Protein AF-A0A7J8D2T9-F1 (afdb_monomer_lite)

Radius of gyration: 20.29 Å; chains: 1; bounding box: 51×35×65 Å

pLDDT: mean 80.66, std 12.6, range [43.19, 97.12]

Sequence (177 aa):
MNWEDAEMKLKGKPDGSFLVRDSSDPRYILSLSFRSQGITHHTRMEHYRGTFSLWCHPKFEDRCQSVVEFIKRAIMHSKNGKFLYFLRSRVPGLPPTPVQLLYPVSRFSNVKSLQHLCRFRIRQLVRIDHIPDLPLPKPLISYIRKFYYYDPQEEVYLSLKEAQLISKQKQEVEPST

Foldseek 3Di:
DDVVVQQVLCQPPDFLEKEKDQDPDPVAGIKIWGHHPNDIDIFTWDADPQWTDRDCPVVDPLTDNDPVRNLVVQQVCLVVVHARDFADDPDPPDDTHGGHNHHYDDPPVDPFDPLLVVLVVCCVVDPLVCLVVDPDDPVSSVVSNPDGSDDVVRVVVSVVVVVVVVVVVVVVPDDDD

Organism: Molossus molossus (NCBI:txid27622)

Secondary structure (DSSP, 8-state):
--HHHHHHHHTTPPTTEEEEEE-SSTT-SEEEEEEETTEEEEEEEEEETTEEES---TT----BSSHHHHHHHHHHHHHTT--SEEEPPSSTTPPPEEE---EE--GGGSPPPHHHHHHHHHHHHS-GGGGGGSSS-HHHHHHHH-S-S--HHHHHHHHHHHHHHHHHHHHHHS---

InterPro domains:
  IPR000980 SH2 domain [PF00017] (4-49)
  IPR000980 SH2 domain [PS50001] (1-105)
  IPR000980 SH2 domain [SM00252] (1-80)
  IPR001496 SOCS box domain [PF07525] (110-144)
  IPR001496 SOCS box domain [PS50225] (100-150)
  IPR001496 SOCS box domain [SM00253] (105-148)
  IPR001496 SOCS box domain [SM00969] (111-147)
  IPR035866 SOCS7, SH2 domain [cd10388] (1-85)
  IPR036036 SOCS box-like domain superfamily [SSF158235] (111-151)
  IPR036860 SH2 domain superfamily [G3DSA:3.30.505.10] (1-160)
  IPR036860 SH2 domain superfamily [SSF55550] (1-107)
  IPR037346 SOCS7, SOCS box domain [cd03741] (109-157)

Structure (mmCIF, N/CA/C/O backbone):
data_AF-A0A7J8D2T9-F1
#
_entry.id   AF-A0A7J8D2T9-F1
#
loop_
_atom_site.group_PDB
_atom_site.id
_atom_site.type_symbol
_atom_site.label_atom_id
_atom_site.label_alt_id
_atom_site.label_comp_id
_atom_site.label_asym_id
_atom_site.label_entity_id
_atom_site.label_seq_id
_atom_site.pdbx_PDB_ins_code
_atom_site.Cartn_x
_atom_site.Cartn_y
_atom_site.Cartn_z
_atom_site.occupancy
_atom_site.B_iso_or_equiv
_atom_site.auth_seq_id
_atom_site.auth_comp_id
_atom_site.auth_asym_id
_atom_site.auth_atom_id
_atom_site.pdbx_PDB_model_num
ATOM 1 N N . MET A 1 1 ? 3.029 6.408 -4.054 1.00 79.62 1 MET A N 1
ATOM 2 C CA . MET A 1 1 ? 1.773 7.082 -3.669 1.00 79.62 1 MET A CA 1
ATOM 3 C C . MET A 1 1 ? 2.062 7.781 -2.366 1.00 79.62 1 MET A C 1
ATOM 5 O O . MET A 1 1 ? 2.534 7.105 -1.454 1.00 79.62 1 MET A O 1
ATOM 9 N N . ASN A 1 2 ? 1.900 9.101 -2.303 1.00 85.62 2 ASN A N 1
ATOM 10 C CA . ASN A 1 2 ? 2.133 9.830 -1.057 1.00 85.62 2 ASN A CA 1
ATOM 11 C C . ASN A 1 2 ? 0.924 9.654 -0.108 1.00 85.62 2 ASN A C 1
ATOM 13 O O . ASN A 1 2 ? 0.012 8.868 -0.379 1.00 85.62 2 ASN A O 1
ATOM 17 N N . TRP A 1 3 ? 0.962 10.288 1.063 1.00 86.75 3 TRP A N 1
ATOM 18 C CA . TRP A 1 3 ? -0.115 10.150 2.046 1.00 86.75 3 TRP A CA 1
ATOM 19 C C . TRP A 1 3 ? -1.379 10.924 1.633 1.00 86.75 3 TRP A C 1
ATOM 21 O O . TRP A 1 3 ? -2.468 10.389 1.808 1.00 86.75 3 TRP A O 1
ATOM 31 N N . GLU A 1 4 ? -1.235 12.082 0.983 1.00 90.50 4 GLU A N 1
ATOM 32 C CA . GLU A 1 4 ? -2.338 12.899 0.445 1.00 90.50 4 GLU A CA 1
ATOM 33 C C . GLU A 1 4 ? -3.151 12.139 -0.619 1.00 90.50 4 GLU A C 1
ATOM 35 O O . GLU A 1 4 ? -4.376 12.051 -0.536 1.00 90.50 4 GLU A O 1
ATOM 40 N N . ASP A 1 5 ? -2.475 11.490 -1.575 1.00 87.88 5 ASP A N 1
ATOM 41 C CA . ASP A 1 5 ? -3.091 10.619 -2.584 1.00 87.88 5 ASP A CA 1
ATOM 42 C C . ASP A 1 5 ? -3.925 9.509 -1.927 1.00 87.88 5 ASP A C 1
ATOM 44 O O . ASP A 1 5 ? -5.008 9.147 -2.396 1.00 87.88 5 ASP A O 1
ATOM 48 N N . ALA A 1 6 ? -3.411 8.940 -0.833 1.00 91.31 6 ALA A N 1
ATOM 49 C CA . ALA A 1 6 ? -4.094 7.884 -0.102 1.00 91.31 6 ALA A CA 1
ATOM 50 C C . ALA A 1 6 ? -5.345 8.404 0.614 1.00 91.31 6 ALA A C 1
ATOM 52 O O . ALA A 1 6 ? -6.372 7.723 0.602 1.00 91.31 6 ALA A O 1
ATOM 53 N N . GLU A 1 7 ? -5.285 9.601 1.201 1.00 93.00 7 GLU A N 1
ATOM 54 C CA . GLU A 1 7 ? -6.455 10.257 1.785 1.00 93.00 7 GLU A CA 1
ATOM 55 C C . GLU A 1 7 ? -7.527 10.524 0.732 1.00 93.00 7 GLU A C 1
ATOM 57 O O . GLU A 1 7 ? -8.692 10.199 0.965 1.00 93.00 7 GLU A O 1
ATOM 62 N N . MET A 1 8 ? -7.143 11.020 -0.448 1.00 90.56 8 MET A N 1
ATOM 63 C CA . MET A 1 8 ? -8.072 11.229 -1.561 1.00 90.56 8 MET A CA 1
ATOM 64 C C . MET A 1 8 ? -8.744 9.924 -1.998 1.00 90.56 8 MET A C 1
ATOM 66 O O . MET A 1 8 ? -9.964 9.887 -2.139 1.00 90.56 8 MET A O 1
ATOM 70 N N . LYS A 1 9 ? -7.987 8.827 -2.151 1.00 89.25 9 LYS A N 1
ATOM 71 C CA . LYS A 1 9 ? -8.542 7.517 -2.553 1.00 89.25 9 LYS A CA 1
ATOM 72 C C . LYS A 1 9 ? -9.449 6.879 -1.497 1.00 89.25 9 LYS A C 1
ATOM 74 O O . LYS A 1 9 ? -10.339 6.102 -1.847 1.00 89.25 9 LYS A O 1
ATOM 79 N N . LEU A 1 10 ? -9.226 7.181 -0.218 1.00 92.31 10 LEU A N 1
ATOM 80 C CA . LEU A 1 10 ? -10.032 6.685 0.901 1.00 92.31 10 LEU A CA 1
ATOM 81 C C . LEU A 1 10 ? -11.181 7.629 1.280 1.00 92.31 10 LEU A C 1
ATOM 83 O O . LEU A 1 10 ? -12.049 7.256 2.075 1.00 92.31 10 LEU A O 1
ATOM 87 N N . LYS A 1 11 ? -11.229 8.840 0.719 1.00 92.38 11 LYS A N 1
ATOM 88 C CA . LYS A 1 11 ? -12.311 9.796 0.954 1.00 92.38 11 LYS A CA 1
ATOM 89 C C . LYS A 1 11 ? -13.642 9.219 0.467 1.00 92.38 11 LYS A C 1
ATOM 91 O O . LYS A 1 11 ? -13.743 8.699 -0.639 1.00 92.38 11 LYS A O 1
ATOM 96 N N . GLY A 1 12 ? -14.666 9.286 1.319 1.00 89.88 12 GLY A N 1
ATOM 97 C CA . GLY A 1 12 ? -16.013 8.790 1.006 1.00 89.88 12 GLY A CA 1
ATOM 98 C C . GLY A 1 12 ? -16.158 7.263 0.965 1.00 89.88 12 GLY A C 1
ATOM 99 O O . GLY A 1 12 ? -17.249 6.767 0.700 1.00 89.88 12 GLY A O 1
ATOM 100 N N . LYS A 1 13 ? -15.092 6.498 1.233 1.00 92.94 13 LYS A N 1
ATOM 101 C CA . LYS A 1 13 ? -15.173 5.041 1.403 1.00 92.94 13 LYS A CA 1
ATOM 102 C C . LYS A 1 13 ? -15.730 4.692 2.796 1.00 92.94 13 LYS A C 1
ATOM 104 O O . LYS A 1 13 ? -15.654 5.531 3.692 1.00 92.94 13 LYS A O 1
ATOM 109 N N . PRO A 1 14 ? -16.291 3.490 3.013 1.00 94.06 14 PRO A N 1
ATOM 110 C CA . PRO A 1 14 ? -16.738 3.077 4.342 1.00 94.06 14 PRO A CA 1
ATOM 111 C C . PRO A 1 14 ? -15.561 2.889 5.307 1.00 94.06 14 PRO A C 1
ATOM 113 O O . PRO A 1 14 ? -14.428 2.626 4.885 1.00 94.06 14 PRO A O 1
ATOM 116 N N . ASP A 1 15 ? -15.837 2.984 6.605 1.00 91.75 15 ASP A N 1
ATOM 117 C CA . ASP A 1 15 ? -14.865 2.646 7.644 1.00 91.75 15 ASP A CA 1
ATOM 118 C C . ASP A 1 15 ? -14.386 1.196 7.492 1.00 91.75 15 ASP A C 1
ATOM 120 O O . ASP A 1 15 ? -15.123 0.300 7.080 1.00 91.75 15 ASP A O 1
ATOM 124 N N . GLY A 1 16 ? -13.102 0.983 7.757 1.00 90.75 16 GLY A N 1
ATOM 125 C CA . GLY A 1 16 ? -12.399 -0.260 7.472 1.00 90.75 16 GLY A CA 1
ATOM 126 C C . GLY A 1 16 ? -11.898 -0.394 6.035 1.00 90.75 16 GLY A C 1
ATOM 127 O O . GLY A 1 16 ? -11.306 -1.420 5.696 1.00 90.75 16 GLY A 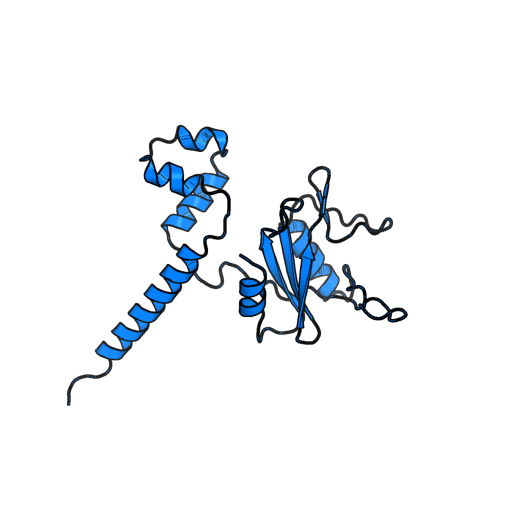O 1
ATOM 128 N N . SER A 1 17 ? -12.083 0.625 5.189 1.00 94.06 17 SER A N 1
ATOM 129 C CA . SER A 1 17 ? -11.413 0.696 3.886 1.00 94.06 17 SER A CA 1
ATOM 130 C C . SER A 1 17 ? -9.934 1.000 4.045 1.00 94.06 17 SER A C 1
ATOM 132 O O . SER A 1 17 ? -9.568 1.882 4.820 1.00 94.06 17 SER A O 1
ATOM 134 N N . PHE A 1 18 ? -9.071 0.307 3.306 1.00 93.25 18 PHE A N 1
ATOM 135 C CA . PHE A 1 18 ? -7.625 0.472 3.448 1.00 93.25 18 PHE A CA 1
ATOM 136 C C . PHE A 1 18 ? -6.851 0.213 2.159 1.00 93.25 18 PHE A C 1
ATOM 138 O O . PHE A 1 18 ? -7.320 -0.477 1.260 1.00 93.25 18 PHE A O 1
ATOM 145 N N . LEU A 1 19 ? -5.629 0.731 2.090 1.00 92.25 19 LEU A N 1
ATOM 146 C CA . LEU A 1 19 ? -4.664 0.463 1.030 1.00 92.25 19 LEU A CA 1
ATOM 147 C C . LEU A 1 19 ? -3.244 0.382 1.590 1.00 92.25 19 LEU A C 1
ATOM 149 O O . LEU A 1 19 ? -2.916 1.004 2.603 1.00 92.25 19 LEU A O 1
ATOM 153 N N . VAL A 1 20 ? -2.390 -0.368 0.899 1.00 90.81 20 VAL A N 1
ATOM 154 C CA . VAL A 1 20 ? -0.948 -0.413 1.163 1.00 90.81 20 VAL A CA 1
ATOM 155 C C . VAL A 1 20 ? -0.234 0.405 0.097 1.00 90.81 20 VAL A C 1
ATOM 157 O O . VAL A 1 20 ? -0.532 0.291 -1.093 1.00 90.81 20 VAL A O 1
ATOM 160 N N . ARG A 1 21 ? 0.711 1.235 0.530 1.00 90.56 21 ARG A N 1
ATOM 161 C CA . ARG A 1 21 ? 1.517 2.109 -0.325 1.00 90.56 21 ARG A CA 1
ATOM 162 C C . ARG A 1 21 ? 2.980 2.080 0.093 1.00 90.56 21 ARG A C 1
ATOM 164 O O . ARG A 1 21 ? 3.299 1.680 1.211 1.00 90.56 21 ARG A O 1
ATOM 171 N N . ASP A 1 22 ? 3.847 2.559 -0.790 1.00 88.81 22 ASP A N 1
ATOM 172 C CA . ASP A 1 22 ? 5.241 2.834 -0.445 1.00 88.81 22 ASP A CA 1
ATOM 173 C C . ASP A 1 22 ? 5.306 3.853 0.710 1.00 88.81 22 ASP A C 1
ATOM 175 O O . ASP A 1 22 ? 4.498 4.791 0.794 1.00 88.81 22 ASP A O 1
ATOM 179 N N . SER A 1 23 ? 6.245 3.643 1.630 1.00 89.06 23 SER A N 1
ATOM 180 C CA . SER A 1 23 ? 6.502 4.578 2.724 1.00 89.06 23 SER A CA 1
ATOM 181 C C . SER A 1 23 ? 7.217 5.826 2.209 1.00 89.06 23 SER A C 1
ATOM 183 O O . SER A 1 23 ? 8.107 5.748 1.368 1.00 89.06 23 SER A O 1
ATOM 185 N N . SER A 1 24 ? 6.853 6.984 2.757 1.00 87.06 24 SER A N 1
ATOM 186 C CA . SER A 1 24 ? 7.585 8.238 2.532 1.00 87.06 24 SER A CA 1
ATOM 187 C C . SER A 1 24 ? 8.802 8.384 3.458 1.00 87.06 24 SER A C 1
ATOM 189 O O . SER A 1 24 ? 9.640 9.245 3.227 1.00 87.06 24 SER A O 1
ATOM 191 N N . ASP A 1 25 ? 8.894 7.572 4.518 1.00 85.62 25 ASP A N 1
ATOM 192 C CA . ASP A 1 25 ? 10.058 7.520 5.411 1.00 85.62 25 ASP A CA 1
ATOM 193 C C . ASP A 1 25 ? 11.055 6.477 4.884 1.00 85.62 25 ASP A C 1
ATOM 195 O O . ASP A 1 25 ? 10.647 5.322 4.721 1.00 85.62 25 ASP A O 1
ATOM 199 N N . PRO A 1 26 ? 12.333 6.841 4.661 1.00 83.81 26 PRO A N 1
ATOM 200 C CA . PRO A 1 26 ? 13.336 5.954 4.069 1.00 83.81 26 PRO A CA 1
ATOM 201 C C . PRO A 1 26 ? 13.681 4.736 4.937 1.00 83.81 26 PRO A C 1
ATOM 203 O O . PRO A 1 26 ? 14.258 3.775 4.436 1.00 83.81 26 PRO A O 1
ATOM 206 N N . ARG A 1 27 ? 13.330 4.742 6.229 1.00 86.25 27 ARG A N 1
ATOM 207 C CA . ARG A 1 27 ? 13.566 3.609 7.143 1.00 86.25 27 ARG A CA 1
ATOM 208 C C . ARG A 1 27 ? 12.554 2.478 6.977 1.00 86.25 27 ARG A C 1
ATOM 210 O O . ARG A 1 27 ? 12.760 1.395 7.514 1.00 86.25 27 ARG A O 1
ATOM 217 N N . TYR A 1 28 ? 11.455 2.729 6.272 1.00 86.00 28 TYR A N 1
ATOM 218 C CA . TYR A 1 28 ? 10.365 1.777 6.096 1.00 86.00 28 TYR A CA 1
ATOM 219 C C . TYR A 1 28 ? 10.104 1.568 4.611 1.00 86.00 28 TYR A C 1
ATOM 221 O O . TYR A 1 28 ? 10.210 2.493 3.816 1.00 86.00 28 TYR A O 1
ATOM 229 N N . ILE A 1 29 ? 9.722 0.350 4.231 1.00 86.38 29 ILE A N 1
ATOM 230 C CA . ILE A 1 29 ? 9.421 0.027 2.829 1.00 86.38 29 ILE A CA 1
ATOM 231 C C . ILE A 1 29 ? 7.967 0.397 2.513 1.00 86.38 29 ILE A C 1
ATOM 233 O O . ILE A 1 29 ? 7.672 0.995 1.481 1.00 86.38 29 ILE A O 1
ATOM 237 N N . LEU A 1 30 ? 7.047 0.070 3.425 1.00 89.50 30 LEU A N 1
ATOM 238 C CA . LEU A 1 30 ? 5.608 0.152 3.194 1.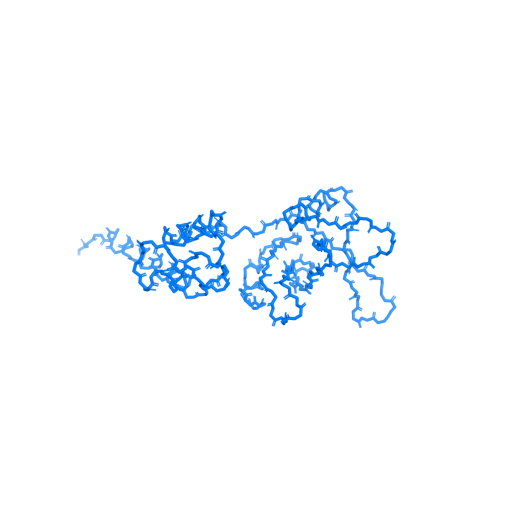00 89.50 30 LEU A CA 1
ATOM 239 C C . LEU A 1 30 ? 4.886 0.896 4.314 1.00 89.50 30 LEU A C 1
ATOM 241 O O . LEU A 1 30 ? 5.319 0.953 5.466 1.00 89.50 30 LEU A O 1
ATOM 245 N N . SER A 1 31 ? 3.744 1.465 3.962 1.00 90.94 31 SER A N 1
ATOM 246 C CA . SER A 1 31 ? 2.790 2.074 4.877 1.00 90.94 31 SER A CA 1
ATOM 247 C C . SER A 1 31 ? 1.382 1.584 4.567 1.00 90.94 31 SER A C 1
ATOM 249 O O . SER A 1 31 ? 0.987 1.451 3.407 1.00 90.94 31 SER A O 1
ATOM 251 N N . LEU A 1 32 ? 0.609 1.362 5.621 1.00 90.81 32 LEU A N 1
ATOM 252 C CA . LEU A 1 32 ? -0.812 1.070 5.566 1.00 90.81 32 LEU A CA 1
ATOM 253 C C . LEU A 1 32 ? -1.585 2.370 5.804 1.00 90.81 32 LEU A C 1
ATOM 255 O O . LEU A 1 32 ? -1.341 3.073 6.782 1.00 90.81 32 LEU A O 1
ATOM 259 N N . SER A 1 33 ? -2.506 2.697 4.903 1.00 92.44 33 SER A N 1
ATOM 260 C CA . SER A 1 33 ? -3.449 3.808 5.067 1.00 92.44 33 SER A CA 1
ATOM 261 C C . SER A 1 33 ? -4.857 3.244 5.138 1.00 92.44 33 SER A C 1
ATOM 263 O O . SER A 1 33 ? -5.209 2.406 4.310 1.00 92.44 33 SER A O 1
ATOM 265 N N . PHE A 1 34 ? -5.652 3.660 6.114 1.00 92.38 34 PHE A N 1
ATOM 266 C CA . PHE A 1 34 ? -6.976 3.088 6.346 1.00 92.38 34 PHE A CA 1
ATOM 267 C C . PHE A 1 34 ? -7.940 4.114 6.926 1.00 92.38 34 PHE A C 1
ATOM 269 O O . PHE A 1 34 ? -7.523 5.086 7.549 1.00 92.38 34 PHE A O 1
ATOM 276 N N . ARG A 1 35 ? -9.235 3.892 6.723 1.00 92.88 35 ARG A N 1
ATOM 277 C CA . ARG A 1 35 ? -10.305 4.760 7.203 1.00 92.88 35 ARG A CA 1
ATOM 278 C C . ARG A 1 35 ? -10.934 4.186 8.467 1.00 92.88 35 ARG A C 1
ATOM 280 O O . ARG A 1 35 ? -11.271 3.005 8.501 1.00 92.88 35 ARG A O 1
ATOM 287 N N . SER A 1 36 ? -11.089 5.016 9.487 1.00 88.75 36 SER A N 1
ATOM 288 C CA . SER A 1 36 ? -11.726 4.668 10.755 1.00 88.75 36 SER A CA 1
ATOM 289 C C . SER A 1 36 ? -12.387 5.910 11.339 1.00 88.75 36 SER A C 1
ATOM 291 O O . SER A 1 36 ? -11.761 6.965 11.386 1.00 88.75 36 SER A O 1
ATOM 293 N N . GLN A 1 37 ? -13.634 5.792 11.796 1.00 87.56 37 GLN A N 1
ATOM 294 C CA . GLN A 1 37 ? -14.416 6.895 12.361 1.00 87.56 37 GLN A CA 1
ATOM 295 C C . GLN A 1 37 ? -14.492 8.104 11.413 1.00 87.56 37 GLN A C 1
ATOM 297 O O . GLN A 1 37 ? -14.389 9.255 11.829 1.00 87.56 37 GLN A O 1
ATOM 302 N N . GLY A 1 38 ? -14.609 7.848 10.105 1.00 87.12 38 GLY A N 1
ATOM 303 C CA . GLY A 1 38 ? -14.662 8.889 9.078 1.00 87.12 38 GLY A CA 1
ATOM 304 C C . GLY A 1 38 ? -13.333 9.593 8.768 1.00 87.12 38 GLY A C 1
ATOM 305 O O . GLY A 1 38 ? -13.299 10.410 7.844 1.00 87.12 38 GLY A O 1
ATOM 306 N N . ILE A 1 39 ? -12.242 9.253 9.461 1.00 89.94 39 ILE A N 1
ATOM 307 C CA . ILE A 1 39 ? -10.910 9.852 9.301 1.00 89.94 39 ILE A CA 1
ATOM 308 C C . ILE A 1 39 ? -9.952 8.834 8.671 1.00 89.94 39 ILE A C 1
ATOM 310 O O . ILE A 1 39 ? -10.038 7.630 8.919 1.00 89.94 39 ILE A O 1
ATOM 314 N N . THR A 1 40 ? -9.030 9.309 7.834 1.00 92.62 40 THR A N 1
ATOM 315 C CA . THR A 1 40 ? -7.947 8.477 7.299 1.00 92.62 40 THR A CA 1
ATOM 316 C C . THR A 1 40 ? -6.755 8.501 8.252 1.00 92.62 40 THR A C 1
ATOM 318 O O . THR A 1 40 ? -6.268 9.556 8.644 1.00 92.62 40 THR A O 1
ATOM 321 N N . HIS A 1 41 ? -6.268 7.322 8.613 1.00 90.50 41 HIS A N 1
ATOM 322 C CA . HIS A 1 41 ? -5.086 7.119 9.434 1.00 90.50 41 HIS A CA 1
ATOM 323 C C . HIS A 1 41 ? -3.983 6.439 8.627 1.00 90.50 41 HIS A C 1
ATOM 325 O O . HIS A 1 41 ? -4.237 5.712 7.662 1.00 90.50 41 HIS A O 1
ATOM 331 N N . HIS A 1 42 ? -2.742 6.642 9.062 1.00 90.19 42 HIS A N 1
ATOM 332 C CA . HIS A 1 42 ? -1.563 6.060 8.436 1.00 90.19 42 HIS A CA 1
ATOM 333 C C . HIS A 1 42 ? -0.686 5.402 9.489 1.00 90.19 42 HIS A C 1
ATOM 335 O O . HIS A 1 42 ? -0.410 5.992 10.532 1.00 90.19 42 HIS A O 1
ATOM 341 N N . THR A 1 43 ? -0.206 4.201 9.188 1.00 87.88 43 THR A N 1
ATOM 342 C CA . THR A 1 43 ? 0.782 3.515 10.014 1.00 87.88 43 THR A CA 1
ATOM 343 C C . THR A 1 43 ? 1.839 2.861 9.140 1.00 87.88 43 THR A C 1
ATOM 345 O O . THR A 1 43 ? 1.576 2.475 7.998 1.00 87.88 43 THR A O 1
ATOM 348 N N . ARG A 1 44 ? 3.063 2.768 9.653 1.00 88.31 44 ARG A N 1
ATOM 349 C CA . ARG A 1 44 ? 4.187 2.180 8.917 1.00 88.31 44 ARG A CA 1
ATOM 350 C C . ARG A 1 44 ? 4.251 0.686 9.193 1.00 88.31 44 ARG A C 1
ATOM 352 O O . ARG A 1 44 ? 4.025 0.264 10.320 1.00 88.31 44 ARG A O 1
ATOM 359 N N . MET A 1 45 ? 4.545 -0.098 8.161 1.00 86.25 45 MET A N 1
ATOM 360 C CA . MET A 1 45 ? 4.755 -1.535 8.314 1.00 86.25 45 MET A CA 1
ATOM 361 C C . MET A 1 45 ? 6.217 -1.789 8.665 1.00 86.25 45 MET A C 1
ATOM 363 O O . MET A 1 45 ? 7.116 -1.378 7.929 1.00 86.25 45 MET A O 1
ATOM 367 N N . GLU A 1 46 ? 6.449 -2.475 9.773 1.00 84.62 46 GLU A N 1
ATOM 368 C CA . GLU A 1 46 ? 7.760 -2.970 10.161 1.00 84.62 46 GLU A CA 1
ATOM 369 C C . GLU A 1 46 ? 8.173 -4.133 9.257 1.00 84.62 46 GLU A C 1
ATOM 371 O O . GLU A 1 46 ? 7.350 -4.953 8.838 1.00 84.62 46 GLU A O 1
ATOM 376 N N . HIS A 1 47 ? 9.469 -4.193 8.959 1.00 82.56 47 HIS A N 1
ATOM 377 C CA . HIS A 1 47 ? 10.075 -5.278 8.204 1.00 82.56 47 HIS A CA 1
ATOM 378 C C . HIS A 1 47 ? 11.348 -5.730 8.92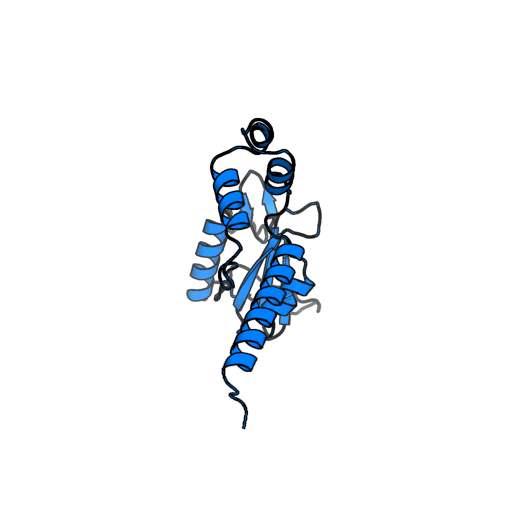0 1.00 82.56 47 HIS A C 1
ATOM 380 O O . HIS A 1 47 ? 12.317 -4.976 9.017 1.00 82.56 47 HIS A O 1
ATOM 386 N N . TYR A 1 48 ? 11.345 -6.959 9.434 1.00 79.69 48 TYR A N 1
ATOM 387 C CA . TYR A 1 48 ? 12.475 -7.531 10.163 1.00 79.69 48 TYR A CA 1
ATOM 388 C C . TYR A 1 48 ? 12.651 -9.008 9.808 1.00 79.69 48 TYR A C 1
ATOM 390 O O . TYR A 1 48 ? 11.683 -9.768 9.810 1.00 79.69 48 TYR A O 1
ATOM 398 N N . ARG A 1 49 ? 13.889 -9.420 9.495 1.00 78.69 49 ARG A N 1
ATOM 399 C CA . ARG A 1 49 ? 14.245 -10.799 9.092 1.00 78.69 49 ARG A CA 1
ATOM 400 C C . ARG A 1 49 ? 13.318 -11.393 8.012 1.00 78.69 49 ARG A C 1
ATOM 402 O O . ARG A 1 49 ? 12.929 -12.550 8.098 1.00 78.69 49 ARG A O 1
ATOM 409 N N . GLY A 1 50 ? 12.938 -10.592 7.013 1.00 77.38 50 GLY A N 1
ATOM 410 C CA . GLY A 1 50 ? 12.069 -11.040 5.915 1.00 77.38 50 GLY A CA 1
ATOM 411 C C . GLY A 1 50 ? 10.586 -11.177 6.279 1.00 77.38 50 GLY A C 1
ATOM 412 O O . GLY A 1 50 ? 9.819 -11.722 5.493 1.00 77.38 50 GLY A O 1
ATOM 413 N N . THR A 1 51 ? 10.174 -10.702 7.457 1.00 81.12 51 THR A N 1
ATOM 414 C CA . THR A 1 51 ? 8.777 -10.744 7.910 1.00 81.12 51 THR A CA 1
ATOM 415 C C . THR A 1 51 ? 8.193 -9.347 8.071 1.00 81.12 51 THR A C 1
ATOM 417 O O . THR A 1 51 ? 8.915 -8.407 8.410 1.00 81.12 51 THR A O 1
ATOM 420 N N . PHE A 1 52 ? 6.889 -9.222 7.825 1.00 81.38 52 PHE A N 1
ATOM 421 C CA . PHE A 1 52 ? 6.128 -7.977 7.910 1.00 81.38 52 PHE A CA 1
ATOM 422 C C . PHE A 1 52 ? 5.201 -7.969 9.132 1.00 81.38 52 PHE A C 1
ATOM 424 O O . PHE A 1 52 ? 4.536 -8.972 9.406 1.00 81.38 52 PHE A O 1
ATOM 431 N N . SER A 1 53 ? 5.119 -6.825 9.818 1.00 77.06 53 SER A N 1
ATOM 432 C CA . SER A 1 53 ? 4.219 -6.576 10.959 1.00 77.06 53 SER A CA 1
ATOM 433 C C . SER A 1 53 ? 3.782 -5.103 11.025 1.00 77.06 53 SER A C 1
ATOM 435 O O . SER A 1 53 ? 4.440 -4.233 10.464 1.00 77.06 53 SER A O 1
ATOM 437 N N . LEU A 1 54 ? 2.660 -4.791 11.690 1.00 69.75 54 LEU A N 1
ATOM 438 C CA . LEU A 1 54 ? 2.249 -3.393 11.961 1.00 69.75 54 LEU A CA 1
ATOM 439 C C . LEU A 1 54 ? 2.717 -2.887 13.326 1.00 69.75 54 LEU A C 1
ATOM 441 O O . LEU A 1 54 ? 2.842 -1.681 13.521 1.00 69.75 54 LEU A O 1
ATOM 445 N N . TRP A 1 55 ? 2.930 -3.799 14.272 1.00 63.66 55 TRP A N 1
ATOM 446 C CA . TRP A 1 55 ? 3.462 -3.503 15.593 1.00 63.66 55 TRP A CA 1
ATOM 447 C C . TRP A 1 55 ? 3.924 -4.802 16.252 1.00 63.66 55 TRP A C 1
ATOM 449 O O . TRP A 1 55 ? 3.244 -5.826 16.156 1.00 63.66 55 TRP A O 1
ATOM 459 N N . CYS A 1 56 ? 5.069 -4.770 16.924 1.00 45.66 56 CYS A N 1
ATOM 460 C CA . CYS A 1 56 ? 5.580 -5.897 17.692 1.00 45.66 56 CYS A CA 1
ATOM 461 C C . CYS A 1 56 ? 4.849 -5.978 19.045 1.00 45.66 56 CYS A C 1
ATOM 463 O O . CYS A 1 56 ? 5.345 -5.481 20.054 1.00 45.66 56 CYS A O 1
ATOM 465 N N . HIS A 1 57 ? 3.656 -6.584 19.091 1.00 44.06 57 HIS A N 1
ATOM 466 C CA . HIS A 1 57 ? 3.118 -7.027 20.377 1.00 44.06 57 HIS A CA 1
ATOM 467 C C . HIS A 1 57 ? 3.793 -8.362 20.737 1.00 44.06 57 HIS A C 1
ATOM 469 O O . HIS A 1 57 ? 3.631 -9.332 19.998 1.00 44.06 57 HIS A O 1
ATOM 475 N N . PRO A 1 58 ? 4.494 -8.483 21.881 1.00 43.19 58 PRO A N 1
ATOM 476 C CA . PRO A 1 58 ? 5.308 -9.664 22.209 1.00 43.19 58 PRO A CA 1
ATOM 477 C C . PRO A 1 58 ? 4.539 -10.987 22.366 1.00 43.19 58 PRO A C 1
ATOM 479 O O . PRO A 1 58 ? 5.159 -12.029 22.535 1.00 43.19 58 PRO A O 1
ATOM 482 N N . LYS A 1 59 ? 3.201 -10.963 22.324 1.00 48.38 59 LYS A N 1
ATOM 483 C CA . LYS A 1 59 ? 2.337 -12.144 22.477 1.00 48.38 59 LYS A CA 1
ATOM 484 C C . LYS A 1 59 ? 1.714 -12.619 21.162 1.00 48.38 59 LYS A C 1
ATOM 486 O O . LYS A 1 59 ? 1.066 -13.658 21.162 1.00 48.38 59 LYS A O 1
ATOM 491 N N . PHE A 1 60 ? 1.893 -11.874 20.070 1.00 51.00 60 PHE A N 1
ATOM 492 C CA . PHE A 1 60 ? 1.315 -12.214 18.778 1.00 51.00 60 PHE A CA 1
ATOM 493 C C . PHE A 1 60 ? 2.409 -12.561 17.778 1.00 51.00 60 PHE A C 1
ATOM 495 O O . PHE A 1 60 ? 3.203 -11.729 17.342 1.00 51.00 60 PHE A O 1
ATOM 502 N N . GLU A 1 61 ? 2.408 -13.828 17.392 1.00 55.81 61 GLU A N 1
ATOM 503 C CA . GLU A 1 61 ? 3.181 -14.425 16.308 1.00 55.81 61 GLU A CA 1
ATOM 504 C C . GLU A 1 61 ? 2.645 -13.967 14.929 1.00 55.81 61 GLU A C 1
ATOM 506 O O . GLU A 1 61 ? 2.553 -14.730 13.975 1.00 55.81 61 GLU A O 1
ATOM 511 N N . ASP A 1 62 ? 2.268 -12.691 14.798 1.00 61.44 62 ASP A N 1
ATOM 512 C CA . ASP A 1 62 ? 1.614 -12.118 13.610 1.00 61.44 62 ASP A CA 1
ATOM 513 C C . ASP A 1 62 ? 2.607 -11.695 12.521 1.00 61.44 62 ASP A C 1
ATOM 515 O O . ASP A 1 62 ? 2.286 -10.940 11.598 1.00 61.44 62 ASP A O 1
ATOM 519 N N . ARG A 1 63 ? 3.834 -12.209 12.602 1.00 71.81 63 ARG A N 1
ATOM 520 C CA . ARG A 1 63 ? 4.830 -12.038 11.553 1.00 71.81 63 ARG A CA 1
ATOM 521 C C . ARG A 1 63 ? 4.389 -12.824 10.326 1.00 71.81 63 ARG A C 1
ATOM 523 O O . ARG A 1 63 ? 4.192 -14.034 10.382 1.00 71.81 63 ARG A O 1
ATOM 530 N N . CYS A 1 64 ? 4.239 -12.119 9.215 1.00 78.00 64 CYS A N 1
ATOM 531 C CA . CYS A 1 64 ? 3.866 -12.714 7.936 1.00 78.00 64 CYS A CA 1
ATOM 532 C C . CYS A 1 64 ? 5.071 -12.702 6.997 1.00 78.00 64 CYS A C 1
ATOM 534 O O . CYS A 1 64 ? 5.812 -11.718 6.959 1.00 78.00 64 CYS A O 1
ATOM 536 N N . GLN A 1 65 ? 5.260 -13.763 6.212 1.00 82.00 65 GLN A N 1
ATOM 537 C CA . GLN A 1 65 ? 6.379 -13.855 5.263 1.00 82.00 65 GLN A CA 1
ATOM 538 C C . GLN A 1 65 ? 6.157 -12.975 4.028 1.00 82.00 65 GLN A C 1
ATOM 540 O O . GLN A 1 65 ? 7.092 -12.628 3.312 1.00 82.00 65 GLN A O 1
ATOM 545 N N . SER A 1 66 ? 4.907 -12.580 3.776 1.00 85.00 66 SER A N 1
ATOM 546 C CA . SER A 1 66 ? 4.565 -11.640 2.715 1.00 85.00 66 SER A CA 1
ATOM 547 C C . SER A 1 66 ? 3.502 -10.640 3.152 1.00 85.00 66 SER A C 1
ATOM 549 O O . SER A 1 66 ? 2.648 -10.914 3.995 1.00 85.00 66 SER A O 1
ATOM 551 N N . VAL A 1 67 ? 3.500 -9.482 2.495 1.00 84.50 67 VAL A N 1
ATOM 552 C CA . VAL A 1 67 ? 2.458 -8.455 2.649 1.00 84.50 67 VAL A CA 1
ATOM 553 C C . VAL A 1 67 ? 1.081 -8.994 2.248 1.00 84.50 67 VAL A C 1
ATOM 555 O O . VAL A 1 67 ? 0.066 -8.608 2.818 1.00 84.50 67 VAL A O 1
ATOM 558 N N . VAL A 1 68 ? 1.027 -9.912 1.280 1.00 87.06 68 VAL A N 1
ATOM 559 C CA . VAL A 1 68 ? -0.229 -10.532 0.835 1.00 87.06 68 VAL A CA 1
ATOM 560 C C . VAL A 1 68 ? -0.816 -11.409 1.935 1.00 87.06 68 VAL A C 1
ATOM 562 O O . VAL A 1 68 ? -2.010 -11.324 2.217 1.00 87.06 68 VAL A O 1
ATOM 565 N N . GLU A 1 69 ? 0.017 -12.237 2.564 1.00 87.06 69 GLU A N 1
ATOM 566 C CA . GLU A 1 69 ? -0.377 -13.048 3.716 1.00 87.06 69 GLU A CA 1
ATOM 567 C C . GLU A 1 69 ? -0.844 -12.158 4.870 1.00 87.06 69 GLU A C 1
ATOM 569 O O . GLU A 1 69 ? -1.927 -12.382 5.412 1.00 87.06 69 GLU A O 1
ATOM 574 N N . PHE A 1 70 ? -0.088 -11.093 5.155 1.00 84.88 70 PHE A N 1
ATOM 575 C CA . PHE A 1 70 ? -0.442 -10.093 6.156 1.00 84.88 70 PHE A CA 1
ATOM 576 C C . PHE A 1 70 ? -1.844 -9.516 5.920 1.00 84.88 70 PHE A C 1
ATOM 578 O O . PHE A 1 70 ? -2.686 -9.542 6.815 1.00 84.88 70 PHE A O 1
ATOM 585 N N . ILE A 1 71 ? -2.136 -9.052 4.701 1.00 86.88 71 ILE A N 1
ATOM 586 C CA . ILE A 1 71 ? -3.442 -8.477 4.350 1.00 86.88 71 ILE A CA 1
ATOM 587 C C . ILE A 1 71 ? -4.561 -9.516 4.492 1.00 86.88 71 ILE A C 1
ATOM 589 O O . ILE A 1 71 ? -5.611 -9.214 5.058 1.00 86.88 71 ILE A O 1
ATOM 593 N N . LYS A 1 72 ? -4.356 -10.741 3.992 1.00 87.88 72 LYS A N 1
ATOM 594 C CA . LYS A 1 72 ? -5.359 -11.816 4.076 1.00 87.88 72 LYS A CA 1
ATOM 595 C C . LYS A 1 72 ? -5.699 -12.145 5.526 1.00 87.88 72 LYS A C 1
ATOM 597 O O . LYS A 1 72 ? -6.878 -12.220 5.874 1.00 87.88 72 LYS A O 1
ATOM 602 N N . ARG A 1 73 ? -4.673 -12.299 6.367 1.00 85.12 73 ARG A N 1
ATOM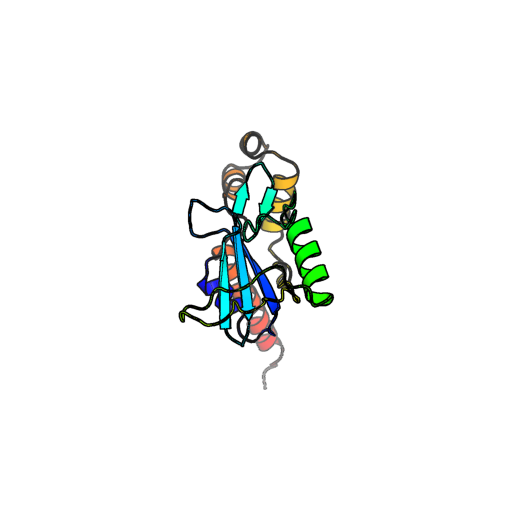 603 C CA . ARG A 1 73 ? -4.825 -12.526 7.805 1.00 85.12 73 ARG A CA 1
ATOM 604 C C . ARG A 1 73 ? -5.553 -11.341 8.441 1.00 85.12 73 ARG A C 1
ATOM 606 O O . ARG A 1 73 ? -6.550 -11.540 9.128 1.00 85.12 73 ARG A O 1
ATOM 613 N N . ALA A 1 74 ? -5.155 -10.113 8.120 1.00 83.88 74 ALA A N 1
ATOM 614 C CA . ALA A 1 74 ? -5.769 -8.915 8.675 1.00 83.88 74 ALA A CA 1
ATOM 615 C C . ALA A 1 74 ? -7.267 -8.773 8.391 1.00 83.88 74 ALA A C 1
ATOM 617 O O . ALA A 1 74 ? -8.044 -8.461 9.300 1.00 83.88 74 ALA A O 1
ATOM 618 N N . ILE A 1 75 ? -7.682 -9.078 7.163 1.00 88.56 75 ILE A N 1
ATOM 619 C CA . ILE A 1 75 ? -9.096 -9.108 6.785 1.00 88.56 75 ILE A CA 1
ATOM 620 C C . ILE A 1 75 ? -9.834 -10.219 7.537 1.00 88.56 75 ILE A C 1
ATOM 622 O O . ILE A 1 75 ? -10.924 -9.983 8.057 1.00 88.56 75 ILE A O 1
ATOM 626 N N . MET A 1 76 ? -9.251 -11.419 7.623 1.00 87.62 76 MET A N 1
ATOM 627 C CA . MET A 1 76 ? -9.855 -12.552 8.332 1.00 87.62 76 MET A CA 1
ATOM 628 C C . MET A 1 76 ? -10.115 -12.223 9.808 1.00 87.62 76 MET A C 1
ATOM 630 O O . MET A 1 76 ? -11.224 -12.432 10.295 1.00 87.62 76 MET A O 1
ATOM 634 N N . HIS A 1 77 ? -9.128 -11.667 10.515 1.00 83.94 77 HIS A N 1
ATOM 635 C CA . HIS A 1 77 ? -9.298 -11.293 11.920 1.00 83.94 77 HIS A CA 1
ATOM 636 C C . HIS A 1 77 ? -10.347 -10.196 12.094 1.00 83.94 77 HIS A C 1
ATOM 638 O O . HIS A 1 77 ? -11.232 -10.347 12.937 1.00 83.94 77 HIS A O 1
ATOM 644 N N . SER A 1 78 ? -10.311 -9.162 11.247 1.00 85.69 78 SER A N 1
ATOM 645 C CA . SER A 1 78 ? -11.267 -8.050 11.303 1.00 85.69 78 SER A CA 1
ATOM 646 C C . SER A 1 78 ? -12.712 -8.520 11.117 1.00 85.69 78 SER A C 1
ATOM 648 O O . SER A 1 78 ? -13.600 -8.060 11.829 1.00 85.69 78 SER A O 1
ATOM 650 N N . LYS A 1 79 ? -12.951 -9.483 10.214 1.00 87.69 79 LYS A N 1
ATOM 651 C CA . LYS A 1 79 ? -14.274 -10.101 10.012 1.00 87.69 79 LYS A CA 1
ATOM 652 C C . LYS A 1 79 ? -14.747 -10.916 11.215 1.00 87.69 79 LYS A C 1
ATOM 654 O O . LYS A 1 79 ? -15.937 -10.939 11.498 1.00 87.69 79 LYS A O 1
ATOM 659 N N . ASN A 1 80 ? -13.822 -11.537 11.941 1.00 84.38 80 ASN A N 1
ATOM 660 C CA . ASN A 1 80 ? -14.119 -12.346 13.123 1.00 84.38 80 ASN A CA 1
ATOM 661 C C . ASN A 1 80 ? -14.201 -11.510 14.417 1.00 84.38 80 ASN A C 1
ATOM 663 O O . ASN A 1 80 ? -14.150 -12.073 15.508 1.00 84.38 80 ASN A O 1
ATOM 667 N N . GLY A 1 81 ? -14.248 -10.175 14.316 1.00 76.81 81 GLY A N 1
ATOM 668 C CA . GLY A 1 81 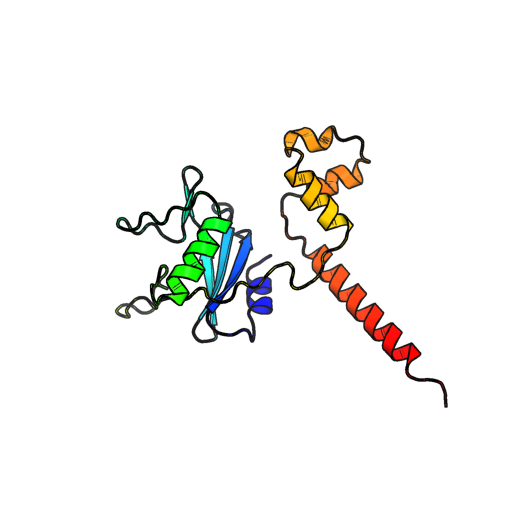? -14.250 -9.270 15.471 1.00 76.81 81 GLY A CA 1
ATOM 669 C C . GLY A 1 81 ? -12.934 -9.253 16.256 1.00 76.81 81 GLY A C 1
ATOM 670 O O . GLY A 1 81 ? -12.869 -8.670 17.335 1.00 76.81 81 GLY A O 1
ATOM 671 N N . LYS A 1 82 ? -11.873 -9.884 15.733 1.00 73.69 82 LYS A N 1
ATOM 672 C CA . LYS A 1 82 ? -10.531 -9.842 16.316 1.00 73.69 82 LYS A CA 1
ATOM 673 C C . LYS A 1 82 ? -9.791 -8.622 15.780 1.00 73.69 82 LYS A C 1
ATOM 675 O O . LYS A 1 82 ? -9.613 -8.465 14.574 1.00 73.69 82 LYS A O 1
ATOM 680 N N . PHE A 1 83 ? -9.311 -7.783 16.686 1.00 68.88 83 PHE A N 1
ATOM 681 C CA . PHE A 1 83 ? -8.572 -6.576 16.338 1.00 68.88 83 PHE A CA 1
ATOM 682 C C . PHE A 1 83 ? -7.073 -6.848 16.416 1.00 68.88 83 PHE A C 1
ATOM 684 O O . PHE A 1 83 ? -6.540 -7.118 17.488 1.00 68.88 83 PHE A O 1
ATOM 691 N N . LEU A 1 84 ? -6.398 -6.792 15.269 1.00 64.44 84 LEU A N 1
ATOM 692 C CA . LEU A 1 84 ? -4.940 -6.951 15.196 1.00 64.44 84 LEU A CA 1
ATOM 693 C C . LEU A 1 84 ? -4.192 -5.646 15.451 1.00 64.44 84 LEU A C 1
ATOM 695 O O . LEU A 1 84 ? -3.004 -5.651 15.757 1.00 64.44 84 LEU A O 1
ATOM 699 N N . TYR A 1 85 ? -4.871 -4.519 15.254 1.00 69.75 85 TYR A N 1
ATOM 700 C CA . TYR A 1 85 ? -4.253 -3.211 15.309 1.00 69.75 85 TYR A CA 1
ATOM 701 C C . TYR A 1 85 ? -5.105 -2.267 16.139 1.00 69.75 85 TYR A C 1
ATOM 703 O O . TYR A 1 85 ? -6.328 -2.226 15.999 1.00 69.75 85 TYR A O 1
ATOM 711 N N . PHE A 1 86 ? -4.432 -1.499 16.987 1.00 73.06 86 PHE A N 1
ATOM 712 C CA . PHE A 1 86 ? -5.058 -0.469 17.789 1.00 73.06 86 PHE A CA 1
ATOM 713 C C . PHE A 1 86 ? -4.366 0.862 17.530 1.00 73.06 86 PHE A C 1
ATOM 715 O O . PHE A 1 86 ? -3.139 0.971 17.590 1.00 73.06 86 PHE A O 1
ATOM 722 N N . LEU A 1 87 ? -5.159 1.893 17.264 1.00 69.62 87 LEU A N 1
ATOM 723 C CA . LEU A 1 87 ? -4.668 3.258 17.213 1.00 69.62 87 LEU A CA 1
ATOM 724 C C . LEU A 1 87 ? -4.453 3.758 18.635 1.00 69.62 87 LEU A C 1
ATOM 726 O O . LEU A 1 87 ? -5.378 3.787 19.447 1.00 69.62 87 LEU A O 1
ATOM 730 N N . ARG A 1 88 ? -3.225 4.184 18.932 1.00 68.50 88 ARG A N 1
ATOM 731 C CA . ARG A 1 88 ? -2.941 4.871 20.189 1.00 68.50 88 ARG A CA 1
ATOM 732 C C . ARG A 1 88 ? -3.640 6.229 20.168 1.00 68.50 88 ARG A C 1
ATOM 734 O O . ARG A 1 88 ? -3.418 7.020 19.249 1.00 68.50 88 ARG A O 1
ATOM 741 N N . SER A 1 89 ? -4.470 6.492 21.173 1.00 64.44 89 SER A N 1
ATOM 742 C CA . SER A 1 89 ? -5.092 7.805 21.326 1.00 64.44 89 SER A CA 1
ATOM 743 C C . SER A 1 89 ? -4.022 8.878 21.550 1.00 64.44 89 SER A C 1
ATOM 745 O O . SER A 1 89 ? -3.029 8.640 22.241 1.00 64.44 89 SER A O 1
ATOM 747 N N . ARG A 1 90 ? -4.224 10.068 20.968 1.00 66.31 90 ARG A N 1
ATOM 748 C CA . ARG A 1 90 ? -3.385 11.249 21.245 1.00 66.31 90 ARG A CA 1
ATOM 749 C C . ARG A 1 90 ? -3.685 11.860 22.617 1.00 66.31 90 ARG A C 1
ATOM 751 O O . ARG A 1 90 ? -2.887 12.650 23.106 1.00 66.31 90 ARG A O 1
ATOM 758 N N . VAL A 1 91 ? -4.814 11.493 23.225 1.00 71.12 91 VAL A N 1
ATOM 759 C CA . VAL A 1 91 ? -5.213 11.952 24.556 1.00 71.12 91 VAL A CA 1
ATOM 760 C C . VAL A 1 91 ? -4.746 10.924 25.594 1.00 71.12 91 VAL A C 1
ATOM 762 O O . VAL A 1 91 ? -5.129 9.752 25.496 1.00 71.12 91 VAL A O 1
ATOM 765 N N . PRO A 1 92 ? -3.935 11.330 26.587 1.00 72.69 92 PRO A N 1
ATOM 766 C CA . PRO A 1 92 ? -3.542 10.459 27.690 1.00 72.69 92 PRO A CA 1
ATOM 767 C C . PRO A 1 92 ? -4.769 9.915 28.436 1.00 72.69 92 PRO A C 1
ATOM 769 O O . PRO A 1 92 ? -5.680 10.669 28.760 1.00 72.69 92 PRO A O 1
ATOM 772 N N . GLY A 1 93 ? -4.795 8.608 28.708 1.00 70.56 93 GLY A N 1
ATOM 773 C CA . GLY A 1 93 ? -5.861 7.957 29.484 1.00 70.56 93 GLY A CA 1
ATOM 774 C C . GLY A 1 93 ? -7.007 7.345 28.669 1.00 70.56 93 GLY A C 1
ATOM 775 O O . GLY A 1 93 ? -7.770 6.559 29.222 1.00 70.56 93 GLY A O 1
ATOM 776 N N . LEU A 1 94 ? -7.109 7.619 27.362 1.00 67.94 94 LEU A N 1
ATOM 777 C CA . LEU A 1 94 ? -8.077 6.928 26.501 1.00 67.94 94 LEU A CA 1
ATOM 778 C C . LEU A 1 94 ? -7.550 5.555 26.050 1.00 67.94 94 LEU A C 1
ATOM 780 O O . LEU A 1 94 ? -6.373 5.444 25.681 1.00 67.94 94 LEU A O 1
ATOM 784 N N . PRO A 1 95 ? -8.407 4.514 26.035 1.00 69.38 95 PRO A N 1
ATOM 785 C CA . PRO A 1 95 ? -8.012 3.201 25.556 1.00 69.38 95 PRO A CA 1
ATOM 786 C C . PRO A 1 95 ? -7.665 3.252 24.057 1.00 69.38 95 PRO A C 1
ATOM 788 O O . PRO A 1 95 ? -8.226 4.066 23.317 1.00 69.38 95 PRO A O 1
ATOM 791 N N . PRO A 1 96 ? -6.747 2.393 23.584 1.00 74.31 96 PRO A N 1
ATOM 792 C CA . PRO A 1 96 ? -6.446 2.276 22.164 1.00 74.31 96 PRO A CA 1
ATOM 793 C C . PRO A 1 96 ? -7.696 1.902 21.355 1.00 74.31 96 PRO A C 1
ATOM 795 O O . PRO A 1 96 ? -8.412 0.966 21.712 1.00 74.31 96 PRO A O 1
ATOM 798 N N . THR A 1 97 ? -7.946 2.603 20.249 1.00 71.88 97 THR A N 1
ATOM 799 C CA . THR A 1 97 ? -9.119 2.340 19.406 1.00 71.88 97 THR A CA 1
ATOM 800 C C . THR A 1 97 ? -8.845 1.139 18.508 1.00 71.88 97 THR A C 1
ATOM 802 O O . THR A 1 97 ? -7.874 1.179 17.744 1.00 71.88 97 THR A O 1
ATOM 805 N N . PRO A 1 98 ? -9.673 0.082 18.552 1.00 76.62 98 PRO A N 1
ATOM 806 C CA . PRO A 1 98 ? -9.516 -1.053 17.660 1.00 76.62 98 PRO A CA 1
ATOM 807 C C . PRO A 1 98 ? -9.728 -0.642 16.202 1.00 76.62 98 PRO A C 1
ATOM 809 O O . PRO A 1 98 ? -10.685 0.057 15.872 1.00 76.62 98 PRO A O 1
ATOM 812 N N . VAL A 1 99 ? -8.851 -1.108 15.319 1.00 80.31 99 VAL A N 1
ATOM 813 C CA . VAL A 1 99 ? -8.943 -0.876 13.877 1.00 80.31 99 VAL A CA 1
ATOM 814 C C . VAL A 1 99 ? -9.378 -2.150 13.178 1.00 80.31 99 VAL A C 1
ATOM 816 O O . VAL A 1 99 ? -8.834 -3.230 13.415 1.00 80.31 99 VAL A O 1
ATOM 819 N N . GLN A 1 100 ? -10.329 -1.997 12.263 1.00 85.44 100 GLN A N 1
ATOM 820 C CA . GLN A 1 100 ? -10.767 -3.055 11.366 1.00 85.44 100 GLN A CA 1
ATOM 821 C C . GLN A 1 100 ? -10.243 -2.782 9.959 1.00 85.44 100 GLN A C 1
ATOM 823 O O . GLN A 1 100 ? -10.341 -1.670 9.454 1.00 85.44 100 GLN A O 1
ATOM 828 N N . LEU A 1 101 ? -9.687 -3.803 9.316 1.00 89.06 101 LEU A N 1
ATOM 829 C CA . LEU A 1 101 ? -9.226 -3.762 7.932 1.00 89.06 101 LEU A CA 1
ATOM 830 C C . LEU A 1 101 ? -10.129 -4.693 7.126 1.00 89.06 101 LEU A C 1
ATOM 832 O O . LEU A 1 101 ? -9.892 -5.894 7.058 1.00 89.06 101 LEU A O 1
ATOM 836 N N . LEU A 1 102 ? -11.208 -4.153 6.564 1.00 90.44 102 LEU A N 1
ATOM 837 C CA . LEU A 1 102 ? -12.292 -4.937 5.961 1.00 90.44 102 LEU A CA 1
ATOM 838 C C . LEU A 1 102 ? -12.294 -4.856 4.437 1.00 90.44 102 LEU A C 1
ATOM 840 O O . LEU A 1 102 ? -12.456 -5.875 3.764 1.00 90.44 102 LEU A O 1
ATOM 844 N N . TYR A 1 103 ? -12.097 -3.654 3.896 1.00 92.38 103 TYR A N 1
ATOM 845 C CA . TYR A 1 103 ? -12.327 -3.362 2.484 1.00 92.38 103 TYR A CA 1
ATOM 846 C C . TYR A 1 103 ? -11.017 -2.929 1.809 1.00 92.38 103 TYR A C 1
ATOM 848 O O . TYR A 1 103 ? -10.671 -1.744 1.826 1.00 92.38 103 TYR A O 1
ATOM 856 N N . PRO A 1 104 ? -10.245 -3.864 1.225 1.00 92.06 104 PRO A N 1
ATOM 857 C CA . PRO A 1 104 ? -9.029 -3.504 0.511 1.00 92.06 104 PRO A CA 1
ATOM 858 C C . PRO A 1 104 ? -9.374 -2.684 -0.738 1.00 92.06 104 PRO A C 1
ATOM 860 O O . PRO A 1 104 ? -10.081 -3.145 -1.634 1.00 92.06 104 PRO A O 1
ATOM 863 N N . VAL A 1 105 ? -8.833 -1.473 -0.826 1.00 89.69 105 VAL A N 1
ATOM 864 C CA . VAL A 1 105 ? -8.909 -0.630 -2.017 1.00 89.69 105 VAL A CA 1
ATOM 865 C C . VAL A 1 105 ? -7.809 -1.068 -2.970 1.00 89.69 105 VAL A C 1
ATOM 867 O O . VAL A 1 105 ? -6.618 -0.819 -2.767 1.00 89.69 105 VAL A O 1
ATOM 870 N N . SER A 1 106 ? -8.229 -1.781 -4.009 1.00 79.81 106 SER A N 1
ATOM 871 C CA . SER A 1 106 ? -7.325 -2.345 -4.997 1.00 79.81 106 SER A CA 1
ATOM 872 C C . SER A 1 106 ? -6.752 -1.273 -5.918 1.00 79.81 106 SER A C 1
ATOM 874 O O . SER A 1 106 ? -7.474 -0.431 -6.446 1.00 79.81 106 SER A O 1
ATOM 876 N N . ARG A 1 107 ? -5.455 -1.388 -6.222 1.00 72.81 107 ARG A N 1
ATOM 877 C CA . ARG A 1 107 ? -4.801 -0.630 -7.303 1.00 72.81 107 ARG A CA 1
ATOM 878 C C . ARG A 1 107 ? -5.336 -0.966 -8.700 1.00 72.81 107 ARG A C 1
ATOM 880 O O . ARG A 1 107 ? -5.025 -0.245 -9.640 1.00 72.81 107 ARG A O 1
ATOM 887 N N . PHE A 1 108 ? -6.081 -2.066 -8.825 1.00 65.69 108 PHE A N 1
ATOM 888 C CA . PHE A 1 108 ? -6.713 -2.525 -10.064 1.00 65.69 108 PHE A CA 1
ATOM 889 C C . PHE A 1 108 ? -8.127 -1.973 -10.256 1.00 65.69 108 PHE A C 1
ATOM 891 O O . PHE A 1 108 ? -8.778 -2.352 -11.221 1.00 65.69 108 PHE A O 1
ATOM 898 N N . SER A 1 109 ? -8.616 -1.095 -9.368 1.00 64.88 109 SER A N 1
ATOM 899 C CA . SER A 1 109 ? -9.883 -0.394 -9.619 1.00 64.88 109 SER A CA 1
ATOM 900 C C . SER A 1 109 ? -9.838 0.412 -10.920 1.00 64.88 109 SER A C 1
ATOM 902 O O . SER A 1 109 ? -10.867 0.570 -11.563 1.00 64.88 109 SER A O 1
ATOM 904 N N . ASN A 1 110 ? -8.641 0.867 -11.315 1.00 67.38 110 ASN A N 1
ATOM 905 C CA . ASN A 1 110 ? -8.384 1.528 -12.589 1.00 67.38 110 ASN A CA 1
ATOM 906 C C . ASN A 1 110 ? -7.373 0.676 -13.364 1.00 67.38 110 ASN A C 1
ATOM 908 O O . ASN A 1 110 ? -6.310 0.324 -12.835 1.00 67.38 110 ASN A O 1
ATOM 912 N N . VAL A 1 111 ? -7.701 0.333 -14.609 1.00 72.00 111 VAL A N 1
ATOM 913 C CA . VAL A 1 111 ? -6.833 -0.490 -15.457 1.00 72.00 111 VAL A CA 1
ATOM 914 C C . VAL A 1 111 ? -5.588 0.324 -15.816 1.00 72.00 111 VAL A C 1
ATOM 916 O O . VAL A 1 111 ? -5.676 1.450 -16.298 1.00 72.00 111 VAL A O 1
ATOM 919 N N . LYS A 1 112 ? -4.404 -0.231 -15.538 1.00 79.00 112 LYS A N 1
ATOM 920 C CA . LYS A 1 112 ? -3.127 0.412 -15.877 1.00 79.00 112 LYS A CA 1
ATOM 921 C C . LYS A 1 112 ? -2.815 0.264 -17.361 1.00 79.00 112 LYS A C 1
ATOM 923 O O . LYS A 1 112 ? -3.346 -0.620 -18.030 1.00 79.00 112 LYS A O 1
ATOM 928 N N . SER A 1 113 ? -1.917 1.111 -17.862 1.00 84.56 113 SER A N 1
ATOM 929 C CA . SER A 1 113 ? -1.456 1.016 -19.245 1.00 84.56 113 SER A CA 1
ATOM 930 C C . SER A 1 113 ? -0.848 -0.365 -19.529 1.00 84.56 113 SER A C 1
ATOM 932 O O . SER A 1 113 ? -0.221 -0.973 -18.655 1.00 84.56 113 SER A O 1
ATOM 934 N N . LEU A 1 114 ? -0.973 -0.848 -20.770 1.00 88.38 114 LEU A N 1
ATOM 935 C CA . LEU A 1 114 ? -0.311 -2.087 -21.195 1.00 88.38 114 LEU A CA 1
ATOM 936 C C . LEU A 1 114 ? 1.203 -2.027 -20.936 1.00 88.38 114 LEU A C 1
ATOM 938 O O . LEU A 1 114 ? 1.793 -3.007 -20.491 1.00 88.38 114 LEU A O 1
ATOM 942 N N . GLN A 1 115 ? 1.817 -0.856 -21.128 1.00 89.75 115 GLN A N 1
ATOM 943 C CA . GLN A 1 115 ? 3.237 -0.629 -20.859 1.00 89.75 115 GLN A CA 1
ATOM 944 C C . GLN A 1 115 ? 3.610 -0.946 -19.400 1.00 89.75 115 GLN A C 1
ATOM 946 O O . GLN A 1 115 ? 4.616 -1.614 -19.145 1.00 89.75 115 GLN A O 1
ATOM 951 N N . HIS A 1 116 ? 2.791 -0.526 -18.437 1.00 87.25 116 HIS A N 1
ATOM 952 C CA . HIS A 1 116 ? 3.019 -0.797 -17.018 1.00 87.25 116 HIS A CA 1
ATOM 953 C C . HIS A 1 116 ? 2.737 -2.233 -16.624 1.00 87.25 116 HIS A C 1
ATOM 955 O O . HIS A 1 116 ? 3.477 -2.799 -15.819 1.00 87.25 116 HIS A O 1
ATOM 961 N N . LEU A 1 117 ? 1.710 -2.846 -17.212 1.00 88.88 117 LEU A N 1
ATOM 962 C CA . LEU A 1 117 ? 1.442 -4.269 -17.024 1.00 88.88 117 LEU A CA 1
ATOM 963 C C . LEU A 1 117 ? 2.621 -5.113 -17.531 1.00 88.88 117 LEU A C 1
ATOM 965 O O . LEU A 1 117 ? 3.092 -5.998 -16.814 1.00 88.88 117 LEU A O 1
ATOM 969 N N . CYS A 1 118 ? 3.180 -4.775 -18.696 1.00 92.00 118 CYS A N 1
ATOM 970 C CA . CYS A 1 118 ? 4.394 -5.398 -19.225 1.00 92.00 118 CYS A CA 1
ATOM 971 C C . CYS A 1 118 ? 5.595 -5.184 -18.298 1.00 92.00 118 CYS A C 1
ATOM 973 O O . CYS A 1 118 ? 6.280 -6.144 -17.951 1.00 92.00 118 CYS A O 1
ATOM 975 N N . ARG A 1 119 ? 5.834 -3.952 -17.827 1.00 92.12 119 ARG A N 1
ATOM 976 C CA . ARG A 1 119 ? 6.909 -3.670 -16.862 1.00 92.12 119 ARG A CA 1
ATOM 977 C C . ARG A 1 119 ? 6.765 -4.496 -15.588 1.00 92.12 119 ARG A C 1
ATOM 979 O O . ARG A 1 119 ? 7.754 -5.048 -15.110 1.00 92.12 119 ARG A O 1
ATOM 986 N N . PHE A 1 120 ? 5.556 -4.577 -15.037 1.00 89.38 120 PHE A N 1
ATOM 987 C CA . PHE A 1 120 ? 5.277 -5.384 -13.855 1.00 89.38 120 PHE A CA 1
ATOM 988 C C . PHE A 1 120 ? 5.607 -6.855 -14.114 1.00 89.38 120 PHE A C 1
ATOM 990 O O . PHE A 1 120 ? 6.324 -7.464 -13.323 1.00 89.38 120 PHE A O 1
ATOM 997 N N . ARG A 1 121 ? 5.173 -7.400 -15.257 1.00 92.69 121 ARG A N 1
ATOM 998 C CA . ARG A 1 121 ? 5.446 -8.790 -15.626 1.00 92.69 121 ARG A CA 1
ATOM 999 C C . ARG A 1 121 ? 6.938 -9.072 -15.805 1.00 92.69 121 ARG A C 1
ATOM 1001 O O . ARG A 1 121 ? 7.416 -10.083 -15.304 1.00 92.69 121 ARG A O 1
ATOM 1008 N N . ILE A 1 122 ? 7.685 -8.173 -16.445 1.00 94.00 122 ILE A N 1
ATOM 1009 C CA . ILE A 1 122 ? 9.139 -8.313 -16.624 1.00 94.00 122 ILE A CA 1
ATOM 1010 C C . ILE A 1 122 ? 9.854 -8.341 -15.267 1.00 94.00 122 ILE A C 1
ATOM 1012 O O . ILE A 1 122 ? 10.663 -9.231 -15.026 1.00 94.00 122 ILE A O 1
ATOM 1016 N N . ARG A 1 123 ? 9.513 -7.433 -14.341 1.00 91.94 123 ARG A N 1
ATOM 1017 C CA . ARG A 1 123 ? 10.128 -7.374 -12.997 1.00 91.94 123 ARG A CA 1
ATOM 1018 C C . ARG A 1 123 ? 9.823 -8.591 -12.117 1.00 91.94 123 ARG A C 1
ATOM 1020 O O . ARG A 1 123 ? 10.538 -8.816 -11.147 1.00 91.94 123 ARG A O 1
ATOM 1027 N N . GLN A 1 124 ? 8.773 -9.353 -12.422 1.00 89.88 124 GLN A N 1
ATOM 1028 C CA . GLN A 1 124 ? 8.494 -10.627 -11.750 1.00 89.88 124 GLN A CA 1
ATOM 1029 C C . GLN A 1 124 ? 9.378 -11.772 -12.255 1.00 89.88 124 GLN A C 1
ATOM 1031 O O . GLN A 1 124 ? 9.619 -12.717 -11.511 1.00 89.88 124 GLN A O 1
ATOM 1036 N N . LEU A 1 125 ? 9.818 -11.710 -13.514 1.00 93.75 125 LEU A N 1
ATOM 1037 C CA . LEU A 1 125 ? 10.582 -12.774 -14.170 1.00 93.75 125 LEU A CA 1
ATOM 1038 C C . LEU A 1 125 ? 12.092 -12.518 -14.132 1.00 93.75 125 LEU A C 1
ATOM 1040 O O . LEU A 1 125 ? 12.877 -13.461 -14.130 1.00 93.75 125 LEU A O 1
ATOM 1044 N N . VAL A 1 126 ? 12.498 -11.248 -14.105 1.00 93.56 126 VAL A N 1
ATOM 1045 C CA . VAL A 1 126 ? 13.894 -10.824 -14.225 1.00 93.56 126 VAL A CA 1
ATOM 1046 C C . VAL A 1 126 ? 14.298 -10.047 -12.978 1.00 93.56 126 VAL A C 1
ATOM 1048 O O . VAL A 1 126 ? 13.662 -9.056 -12.610 1.00 93.56 126 VAL A O 1
ATOM 1051 N N . ARG A 1 127 ? 15.384 -10.487 -12.332 1.00 91.19 127 ARG A N 1
ATOM 1052 C CA . ARG A 1 127 ? 16.004 -9.757 -11.218 1.00 91.19 127 ARG A CA 1
ATOM 1053 C C . ARG A 1 127 ? 16.470 -8.379 -11.673 1.00 91.19 127 ARG A C 1
ATOM 1055 O O . ARG A 1 127 ? 16.937 -8.226 -12.796 1.00 91.19 127 ARG A O 1
ATOM 1062 N N . ILE A 1 128 ? 16.409 -7.397 -10.772 1.00 89.31 128 ILE A N 1
ATOM 1063 C CA . ILE A 1 128 ? 16.750 -6.001 -11.084 1.00 89.31 128 ILE A CA 1
ATOM 1064 C C . ILE A 1 128 ? 18.161 -5.840 -11.669 1.00 89.31 128 ILE A C 1
ATOM 1066 O O . ILE A 1 128 ? 18.352 -5.024 -12.570 1.00 89.31 128 ILE A O 1
ATOM 1070 N N . ASP A 1 129 ? 19.095 -6.671 -11.208 1.00 93.31 129 ASP A N 1
ATOM 1071 C CA . ASP A 1 129 ? 20.500 -6.673 -11.618 1.00 93.31 129 ASP A CA 1
ATOM 1072 C C . ASP A 1 129 ? 20.686 -7.106 -13.084 1.00 93.31 129 ASP A C 1
ATOM 1074 O O . ASP A 1 129 ? 21.601 -6.626 -13.736 1.00 93.31 129 ASP A O 1
ATOM 1078 N N . HIS A 1 130 ? 19.785 -7.943 -13.619 1.00 95.00 130 HIS A N 1
ATOM 1079 C CA . HIS A 1 130 ? 19.825 -8.453 -15.001 1.00 95.00 130 HIS A CA 1
ATOM 1080 C C . HIS A 1 130 ? 18.962 -7.640 -15.975 1.00 95.00 130 HIS A C 1
ATOM 1082 O O . HIS A 1 130 ? 18.940 -7.910 -17.172 1.00 95.00 130 HIS A O 1
ATOM 1088 N N . ILE A 1 131 ? 18.209 -6.645 -15.489 1.00 95.06 131 ILE A N 1
ATOM 1089 C CA . ILE A 1 131 ? 17.405 -5.784 -16.369 1.00 95.06 131 ILE A CA 1
ATOM 1090 C C . ILE A 1 131 ? 18.268 -5.085 -17.437 1.00 95.06 131 ILE A C 1
ATOM 1092 O O . ILE A 1 131 ? 17.802 -5.016 -18.572 1.00 95.06 131 ILE A O 1
ATOM 1096 N N . PRO A 1 132 ? 19.485 -4.573 -17.147 1.00 95.50 132 PRO A N 1
ATOM 1097 C CA . PRO A 1 132 ? 20.337 -3.939 -18.157 1.00 95.50 132 PRO A CA 1
ATOM 1098 C C . PRO A 1 132 ? 20.721 -4.840 -19.338 1.00 95.50 132 PRO A C 1
ATOM 1100 O O . PRO A 1 132 ? 20.975 -4.307 -20.414 1.00 95.50 132 PRO A O 1
ATOM 1103 N N . ASP A 1 133 ? 20.724 -6.161 -19.146 1.00 95.69 133 ASP A N 1
ATOM 1104 C CA . ASP A 1 133 ? 21.160 -7.145 -20.146 1.00 95.69 133 ASP A CA 1
ATOM 1105 C C . ASP A 1 133 ? 20.030 -7.577 -21.094 1.00 95.69 133 ASP A C 1
ATOM 1107 O O . ASP A 1 133 ? 20.240 -8.361 -22.021 1.00 95.69 133 ASP A O 1
ATOM 1111 N N . LEU A 1 134 ? 18.805 -7.085 -20.875 1.00 95.62 134 LEU A N 1
ATOM 1112 C CA . LEU A 1 134 ? 17.675 -7.396 -21.744 1.00 95.62 134 LEU A CA 1
ATOM 1113 C C . LEU A 1 134 ? 17.877 -6.786 -23.142 1.00 95.62 134 LEU A C 1
ATOM 1115 O O . LEU A 1 134 ? 18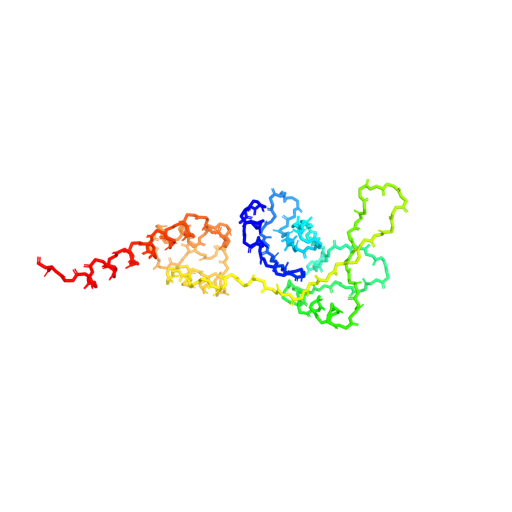.318 -5.639 -23.247 1.00 95.62 134 LEU A O 1
ATOM 1119 N N . PRO A 1 135 ? 17.465 -7.484 -24.219 1.00 96.25 135 PRO A N 1
ATOM 1120 C CA . PRO A 1 135 ? 17.566 -6.995 -25.594 1.00 96.25 135 PRO A CA 1
ATOM 1121 C C . PRO A 1 135 ? 16.482 -5.940 -25.887 1.00 96.25 135 PRO A C 1
ATOM 1123 O O . PRO A 1 135 ? 15.612 -6.123 -26.737 1.00 96.25 135 PRO A O 1
ATOM 1126 N N . LEU A 1 136 ? 16.490 -4.836 -25.138 1.00 95.31 136 LEU A N 1
ATOM 1127 C CA . LEU A 1 136 ? 15.525 -3.745 -25.221 1.00 95.31 136 LEU A CA 1
ATOM 1128 C C . LEU A 1 136 ? 16.244 -2.393 -25.375 1.00 95.31 136 LEU A C 1
ATOM 1130 O O . LEU A 1 136 ? 17.326 -2.189 -24.823 1.00 95.31 136 LEU A O 1
ATOM 1134 N N . PRO A 1 137 ? 15.624 -1.412 -26.053 1.00 97.12 137 PRO A N 1
ATOM 1135 C CA . PRO A 1 137 ? 16.134 -0.046 -26.113 1.00 97.12 137 PRO A CA 1
ATOM 1136 C C . PRO A 1 137 ? 16.372 0.581 -24.728 1.00 97.12 137 PRO A C 1
ATOM 1138 O O . PRO A 1 137 ? 15.560 0.423 -23.811 1.00 97.12 137 PRO A O 1
ATOM 1141 N N . LYS A 1 138 ? 17.433 1.395 -24.600 1.00 94.69 138 LYS A N 1
ATOM 1142 C CA . LYS A 1 138 ? 17.814 2.093 -23.350 1.00 94.69 138 LYS A CA 1
ATOM 1143 C C . LYS A 1 138 ? 16.654 2.830 -22.648 1.00 94.69 138 LYS A C 1
ATOM 1145 O O . LYS A 1 138 ? 16.575 2.737 -21.421 1.00 94.69 138 LYS A O 1
ATOM 1150 N N . PRO A 1 139 ? 15.728 3.519 -23.351 1.00 94.69 139 PRO A N 1
ATOM 1151 C CA . PRO A 1 139 ? 14.584 4.158 -22.695 1.00 94.69 139 PRO A CA 1
ATOM 1152 C C . PRO A 1 139 ? 13.656 3.165 -21.982 1.00 94.69 139 PRO A C 1
ATOM 1154 O O . PRO A 1 139 ? 13.180 3.451 -20.883 1.00 94.69 139 PRO A O 1
ATOM 1157 N N . LEU A 1 140 ? 13.435 1.978 -22.561 1.00 93.12 140 LEU A N 1
ATOM 1158 C CA . LEU A 1 140 ? 12.616 0.934 -21.940 1.00 93.12 140 LEU A CA 1
ATOM 1159 C C . LEU A 1 140 ? 13.327 0.315 -20.739 1.00 93.12 140 LEU A C 1
ATOM 1161 O O . LEU A 1 140 ? 12.696 0.133 -19.701 1.00 93.12 140 LEU A O 1
ATOM 1165 N N . ILE A 1 141 ? 14.637 0.078 -20.835 1.00 95.25 141 ILE A N 1
ATOM 1166 C CA . ILE A 1 141 ? 15.452 -0.355 -19.691 1.00 95.25 141 ILE A CA 1
ATOM 1167 C C . ILE A 1 141 ? 15.327 0.640 -18.533 1.00 95.25 141 ILE A C 1
ATOM 1169 O O . ILE A 1 141 ? 15.035 0.241 -17.406 1.00 95.25 141 ILE A O 1
ATOM 1173 N N . SER A 1 142 ? 15.475 1.938 -18.811 1.00 93.00 142 SER A N 1
ATOM 1174 C CA . SER A 1 142 ? 15.311 3.001 -17.812 1.00 93.00 142 SER A CA 1
ATOM 1175 C C . SER A 1 142 ? 13.911 2.990 -17.184 1.00 93.00 142 SER A C 1
ATOM 1177 O O . SER A 1 142 ? 13.773 3.010 -15.959 1.00 93.00 142 SER A O 1
ATOM 1179 N N . TYR A 1 143 ? 12.861 2.859 -18.004 1.00 91.56 143 TYR A N 1
ATOM 1180 C CA . TYR A 1 143 ? 11.483 2.765 -17.519 1.00 91.56 143 TYR A CA 1
ATOM 1181 C C . TYR A 1 143 ? 11.262 1.547 -16.613 1.00 91.56 143 TYR A C 1
ATOM 1183 O O . TYR A 1 143 ? 10.691 1.693 -15.531 1.00 91.56 143 TYR A O 1
ATOM 1191 N N . ILE A 1 144 ? 11.736 0.359 -17.005 1.00 92.56 144 ILE A N 1
ATOM 1192 C CA . ILE A 1 144 ? 11.576 -0.873 -16.219 1.00 92.56 144 ILE A CA 1
ATOM 1193 C C . ILE A 1 144 ? 12.325 -0.755 -14.882 1.00 92.56 144 ILE A C 1
ATOM 1195 O O . ILE A 1 144 ? 11.764 -1.128 -13.846 1.00 92.56 144 ILE A O 1
ATOM 1199 N N . ARG A 1 145 ? 13.530 -0.163 -14.889 1.00 91.31 145 ARG A N 1
ATOM 1200 C CA . ARG A 1 145 ? 14.397 0.041 -13.713 1.00 91.31 145 ARG A CA 1
ATOM 1201 C C . ARG A 1 145 ? 13.893 1.070 -12.703 1.00 91.31 145 ARG A C 1
ATOM 1203 O O . ARG A 1 145 ? 14.427 1.094 -11.595 1.00 91.31 145 ARG A O 1
ATOM 1210 N N . LYS A 1 146 ? 12.894 1.903 -13.028 1.00 87.94 146 LYS A N 1
ATOM 1211 C CA . LYS A 1 146 ? 12.303 2.839 -12.053 1.00 87.94 146 LYS A CA 1
ATOM 1212 C C . LYS A 1 146 ? 11.975 2.087 -10.749 1.00 87.94 146 LYS A C 1
ATOM 1214 O O . LYS A 1 146 ? 11.356 1.020 -10.775 1.00 87.94 146 LYS A O 1
ATOM 1219 N N . PHE A 1 147 ? 12.388 2.641 -9.612 1.00 77.75 147 PHE A N 1
ATOM 1220 C CA . PHE A 1 147 ? 12.349 1.944 -8.323 1.00 77.75 147 PHE A CA 1
ATOM 1221 C C . PHE A 1 147 ? 10.912 1.605 -7.894 1.00 77.75 147 PHE A C 1
ATOM 1223 O O . PHE A 1 147 ? 10.565 0.430 -7.728 1.00 77.75 147 PHE A O 1
ATOM 1230 N N . TYR A 1 148 ? 10.051 2.624 -7.837 1.00 75.62 148 TYR A N 1
ATOM 1231 C CA . TYR A 1 148 ? 8.676 2.514 -7.351 1.00 75.62 148 TYR A CA 1
ATOM 1232 C C . TYR A 1 148 ? 7.723 1.865 -8.363 1.00 75.62 148 TYR A C 1
ATOM 1234 O O . TYR A 1 148 ? 7.825 2.069 -9.580 1.00 75.62 148 TYR A O 1
ATOM 1242 N N . TYR A 1 149 ? 6.771 1.086 -7.837 1.00 71.44 149 TYR A N 1
ATOM 1243 C CA . TYR A 1 149 ? 5.658 0.512 -8.604 1.00 71.44 149 TYR A CA 1
ATOM 1244 C C . TYR A 1 149 ? 4.514 1.501 -8.821 1.00 71.44 149 TYR A C 1
ATOM 1246 O O . TYR A 1 149 ? 3.656 1.248 -9.662 1.00 71.44 149 TYR A O 1
ATOM 1254 N N . TYR A 1 150 ? 4.456 2.577 -8.041 1.00 71.69 150 TYR A N 1
ATOM 1255 C CA . TYR A 1 150 ? 3.536 3.681 -8.263 1.00 71.69 150 TYR A CA 1
ATOM 1256 C C . TYR A 1 150 ? 4.261 4.792 -9.013 1.00 71.69 150 TYR A C 1
ATOM 1258 O O . TYR A 1 150 ? 5.279 5.289 -8.533 1.00 71.69 150 TYR A O 1
ATOM 1266 N N . ASP A 1 151 ? 3.719 5.185 -10.160 1.00 73.31 151 ASP A N 1
ATOM 1267 C CA . ASP A 1 151 ? 4.174 6.346 -10.918 1.00 73.31 151 ASP A CA 1
ATOM 1268 C C . ASP A 1 151 ? 3.011 7.355 -10.981 1.00 73.31 151 ASP A C 1
ATOM 1270 O O . ASP A 1 151 ? 2.003 7.064 -11.633 1.00 73.31 151 ASP A O 1
ATOM 1274 N N . PRO A 1 152 ? 3.094 8.501 -10.273 1.00 68.75 152 PRO A N 1
ATOM 1275 C CA . PRO A 1 152 ? 2.031 9.506 -10.277 1.00 68.75 152 PRO A CA 1
ATOM 1276 C C . PRO A 1 152 ? 1.746 10.041 -11.683 1.00 68.75 152 PRO A C 1
ATOM 1278 O O . PRO A 1 152 ? 0.591 10.272 -12.029 1.00 68.75 152 PRO A O 1
ATOM 1281 N N . GLN A 1 153 ? 2.781 10.187 -12.519 1.00 68.44 153 GLN A N 1
ATOM 1282 C CA . GLN A 1 153 ? 2.625 10.676 -13.891 1.00 68.44 153 GLN A CA 1
ATOM 1283 C C . GLN A 1 153 ? 1.785 9.710 -14.726 1.00 68.44 153 GLN A C 1
ATOM 1285 O O . GLN A 1 153 ? 1.008 10.130 -15.580 1.00 68.44 153 GLN A O 1
ATOM 1290 N N . GLU A 1 154 ? 1.901 8.414 -14.443 1.00 70.75 154 GLU A N 1
ATOM 1291 C CA . GLU A 1 154 ? 1.113 7.395 -15.117 1.00 70.75 154 GLU A CA 1
ATOM 1292 C C . GLU A 1 154 ? -0.359 7.401 -14.676 1.00 70.75 154 GLU A C 1
ATOM 1294 O O . GLU A 1 154 ? -1.240 7.172 -15.501 1.00 70.75 154 GLU A O 1
ATOM 1299 N N . GLU A 1 155 ? -0.653 7.705 -13.405 1.00 68.50 155 GLU A N 1
ATOM 1300 C CA . GLU A 1 155 ? -2.042 7.905 -12.963 1.00 68.50 155 GLU A CA 1
ATOM 1301 C C . GLU A 1 155 ? -2.668 9.142 -13.613 1.00 68.50 155 GLU A C 1
ATOM 1303 O O . GLU A 1 155 ? -3.779 9.057 -14.127 1.00 68.50 155 GLU A O 1
ATOM 1308 N N . VAL A 1 156 ? -1.946 10.266 -13.651 1.00 68.00 156 VAL A N 1
ATOM 1309 C CA . VAL A 1 156 ? -2.440 11.518 -14.249 1.00 68.00 156 VAL A CA 1
ATOM 1310 C C . VAL A 1 156 ? -2.688 11.360 -15.749 1.00 68.00 156 VAL A C 1
ATOM 1312 O O . VAL A 1 156 ? -3.728 11.785 -16.245 1.00 68.00 156 VAL A O 1
ATOM 1315 N N . TYR A 1 157 ? -1.770 10.715 -16.475 1.00 67.94 157 TYR A N 1
ATOM 1316 C CA . TYR A 1 157 ? -1.923 10.484 -17.912 1.00 67.94 157 TYR A CA 1
ATOM 1317 C C . TYR A 1 157 ? -3.171 9.653 -18.241 1.00 67.94 157 TYR A C 1
ATOM 1319 O O . TYR A 1 157 ? -3.873 9.964 -19.202 1.00 67.94 157 TYR A O 1
ATOM 1327 N N . LEU A 1 158 ? -3.471 8.626 -17.439 1.00 64.38 158 LEU A N 1
ATOM 1328 C CA . LEU A 1 158 ? -4.679 7.816 -17.607 1.00 64.38 158 LEU A CA 1
ATOM 1329 C C . LEU A 1 158 ? -5.941 8.640 -17.338 1.00 64.38 158 LEU A C 1
ATOM 1331 O O . LEU A 1 158 ? -6.830 8.642 -18.183 1.00 64.38 158 LEU A O 1
ATOM 1335 N N . SER A 1 159 ? -5.979 9.408 -16.245 1.00 65.75 159 SER A N 1
ATOM 1336 C CA . SER A 1 159 ? -7.115 10.283 -15.922 1.00 65.75 159 SER A CA 1
ATOM 1337 C C . SER A 1 159 ? -7.382 11.325 -17.014 1.00 65.75 159 SER A C 1
ATOM 1339 O O . SER A 1 159 ? -8.532 11.581 -17.364 1.00 65.75 159 SER A O 1
ATOM 1341 N N . LEU A 1 160 ? -6.328 11.909 -17.596 1.00 68.31 160 LEU A N 1
ATOM 1342 C CA . LEU A 1 160 ? -6.450 12.852 -18.713 1.00 68.31 160 LEU A CA 1
ATOM 1343 C C . LEU A 1 160 ? -6.981 12.170 -19.978 1.00 68.31 160 LEU A C 1
ATOM 1345 O O . LEU A 1 160 ? -7.847 12.725 -20.650 1.00 68.31 160 LEU A O 1
ATOM 1349 N N . LYS A 1 161 ? -6.502 10.961 -20.292 1.00 65.75 161 LYS A N 1
ATOM 1350 C CA . LYS A 1 161 ? -7.001 10.178 -21.431 1.00 65.75 161 LYS A CA 1
ATOM 1351 C C . LYS A 1 161 ? -8.462 9.774 -21.259 1.00 65.75 161 LYS A C 1
ATOM 1353 O O . LYS A 1 161 ? -9.225 9.879 -22.211 1.00 65.75 161 LYS A O 1
ATOM 1358 N N . GLU A 1 162 ? -8.852 9.331 -20.066 1.00 68.69 162 GLU A N 1
ATOM 1359 C CA . GLU A 1 162 ? -10.243 9.008 -19.734 1.00 68.69 162 GLU A CA 1
ATOM 1360 C C . GLU A 1 162 ? -11.139 10.241 -19.892 1.00 68.69 162 GLU A C 1
ATOM 1362 O O . GLU A 1 162 ? -12.161 10.170 -20.572 1.00 68.69 162 GLU A O 1
ATOM 1367 N N . ALA A 1 163 ? -10.722 11.396 -19.363 1.00 70.50 163 ALA A N 1
ATOM 1368 C CA . ALA A 1 163 ? -11.455 12.651 -19.519 1.00 70.50 163 ALA A CA 1
ATOM 1369 C C . ALA A 1 163 ? -11.603 13.066 -20.994 1.00 70.50 163 ALA A C 1
ATOM 1371 O O . ALA A 1 163 ? -12.690 13.462 -21.410 1.00 70.50 163 ALA A O 1
ATOM 1372 N N . GLN A 1 164 ? -10.541 12.922 -21.795 1.00 73.19 164 GLN A N 1
ATOM 1373 C CA . GLN A 1 164 ? -10.559 13.198 -23.236 1.00 73.19 164 GLN A CA 1
ATOM 1374 C C . GLN A 1 164 ? -11.468 12.236 -24.015 1.00 73.19 164 GLN A C 1
ATOM 1376 O O . GLN A 1 164 ? -12.136 12.646 -24.962 1.00 73.19 164 GLN A O 1
ATOM 1381 N N . LEU A 1 165 ? -11.514 10.957 -23.634 1.00 71.88 165 LEU A N 1
ATOM 1382 C CA . LEU A 1 165 ? -12.408 9.969 -24.245 1.00 71.88 165 LEU A CA 1
ATOM 1383 C C . LEU A 1 165 ? -13.874 10.284 -23.929 1.00 71.88 165 LEU A C 1
ATOM 1385 O O . LEU A 1 165 ? -14.704 10.278 -24.834 1.00 71.88 165 LEU A O 1
ATOM 1389 N N . ILE A 1 166 ? -14.177 10.635 -22.676 1.00 74.38 166 ILE A N 1
ATOM 1390 C CA . ILE A 1 166 ? -15.523 11.036 -22.246 1.00 74.38 166 ILE A CA 1
ATOM 1391 C C . ILE A 1 166 ? -15.966 12.320 -22.962 1.00 74.38 166 ILE A C 1
ATOM 1393 O O . ILE A 1 166 ? -17.109 12.407 -23.413 1.00 74.38 166 ILE A O 1
ATOM 1397 N N . SER A 1 167 ? -15.082 13.315 -23.107 1.00 74.06 167 SER A N 1
ATOM 1398 C CA . SER A 1 167 ? -15.415 14.547 -23.833 1.00 74.06 167 SER A CA 1
ATOM 1399 C C . SER A 1 167 ? -15.672 14.290 -25.316 1.00 74.06 167 SER A C 1
ATOM 1401 O O . SER A 1 167 ? -16.581 14.884 -25.887 1.00 74.06 167 SER A O 1
ATOM 1403 N N . LYS A 1 168 ? -14.915 13.373 -25.929 1.00 72.19 168 LYS A N 1
ATOM 1404 C CA . LYS A 1 168 ? -15.074 13.013 -27.341 1.00 72.19 168 LYS A CA 1
ATOM 1405 C C . LYS A 1 168 ? -16.377 12.245 -27.593 1.00 72.19 168 LYS A C 1
ATOM 1407 O O . LYS A 1 168 ? -17.076 12.544 -28.550 1.00 72.19 168 LYS A O 1
ATOM 1412 N N . GLN A 1 169 ? -16.758 11.348 -26.681 1.00 68.56 169 GLN A N 1
ATOM 1413 C CA . GLN A 1 169 ? -18.049 10.652 -26.728 1.00 68.56 169 GLN A CA 1
ATOM 1414 C C . GLN A 1 169 ? -19.241 11.595 -26.527 1.00 68.56 169 GLN A C 1
ATOM 1416 O O . GLN A 1 169 ? -20.271 11.408 -27.159 1.00 68.56 169 GLN A O 1
ATOM 1421 N N . LYS A 1 170 ? -19.118 12.634 -25.689 1.00 66.44 170 LYS A N 1
ATOM 1422 C CA . LYS A 1 170 ? -20.170 13.657 -25.556 1.00 66.44 170 LYS A CA 1
ATOM 1423 C C . LYS A 1 170 ? -20.362 14.486 -26.827 1.00 66.44 170 LYS A C 1
ATOM 1425 O O . LYS A 1 170 ? -21.495 14.806 -27.153 1.00 66.44 170 LYS A O 1
ATOM 1430 N N . GLN A 1 171 ? -19.282 14.802 -27.542 1.00 61.38 171 GLN A N 1
ATOM 1431 C CA . GLN A 1 171 ? -19.350 15.553 -28.801 1.00 61.38 171 GLN A CA 1
ATOM 1432 C C . GLN A 1 171 ? -19.950 14.747 -29.964 1.00 61.38 171 GLN A C 1
ATOM 1434 O O . GLN A 1 171 ? -20.505 15.341 -30.876 1.00 61.38 171 GLN A O 1
ATOM 1439 N N . GLU A 1 172 ? -19.872 13.414 -29.938 1.00 57.22 172 GLU A N 1
ATOM 1440 C CA . GLU A 1 172 ? -20.495 12.548 -30.956 1.00 57.22 172 GLU A CA 1
ATOM 1441 C C . GLU A 1 172 ? -21.995 12.284 -30.708 1.00 57.22 172 GLU A C 1
ATOM 1443 O O . GLU A 1 172 ? -22.689 11.829 -31.614 1.00 57.22 172 GLU A O 1
ATOM 1448 N N . VAL A 1 173 ? -22.512 12.564 -29.503 1.00 57.53 173 VAL A N 1
ATOM 1449 C CA . VAL A 1 173 ? -23.913 12.290 -29.112 1.00 57.53 173 VAL A CA 1
ATOM 1450 C C . VAL A 1 173 ? -24.835 13.510 -29.279 1.00 57.53 173 VAL A C 1
ATOM 1452 O O . VAL A 1 173 ? -26.052 13.348 -29.265 1.00 57.53 173 VAL A O 1
ATOM 1455 N N . GLU A 1 174 ? -24.298 14.712 -29.509 1.00 56.34 174 GLU A N 1
ATOM 1456 C CA . GLU A 1 174 ? -25.080 15.877 -29.952 1.00 56.34 174 GLU A CA 1
ATOM 1457 C C . GLU A 1 174 ? -24.969 16.033 -31.480 1.00 56.34 174 GLU A C 1
ATOM 1459 O O . GLU A 1 174 ? -24.041 16.688 -31.961 1.00 56.34 174 GLU A O 1
ATOM 1464 N N . PRO A 1 175 ? -25.873 15.435 -32.284 1.00 49.84 175 PRO A N 1
ATOM 1465 C CA . PRO A 1 175 ? -25.961 15.785 -33.688 1.00 49.84 175 PRO A CA 1
ATOM 1466 C C . PRO A 1 175 ? -26.571 17.184 -33.813 1.00 49.84 175 PRO A C 1
ATOM 1468 O O . PRO A 1 175 ? -27.535 17.536 -33.132 1.00 49.84 175 PRO A O 1
ATOM 1471 N N . SER A 1 176 ? -25.975 17.963 -34.704 1.00 54.75 176 SER A N 1
ATOM 1472 C CA . SER A 1 176 ? -26.375 19.296 -35.135 1.00 54.75 176 SER A CA 1
ATOM 1473 C C . SER A 1 176 ? -27.883 19.392 -35.401 1.00 54.75 176 SER A C 1
ATOM 1475 O O . SER A 1 176 ? -28.396 18.714 -36.292 1.00 54.75 176 SER A O 1
ATOM 1477 N N . THR A 1 177 ? -28.574 20.256 -34.654 1.00 43.66 177 THR A N 1
ATOM 1478 C CA . THR A 1 177 ? -29.780 20.949 -35.147 1.00 43.66 177 THR A CA 1
ATOM 1479 C C . THR A 1 177 ? -29.424 21.930 -36.249 1.00 43.66 177 THR A C 1
ATOM 1481 O O . THR A 1 177 ? -28.359 22.579 -36.120 1.00 43.66 177 THR A O 1
#